Protein AF-A0A7W1DXN5-F1 (afdb_monomer)

Foldseek 3Di:
DDDCLVVQLVVVVVVCVVPDDPADWPQLPADDPDPVSVVVPRVPPNDQQCVDPPSAAADQGDGPRCSVPDRGDFDCDPCSVVVVVVVVVRVVRNVVRNVVVVVVVVVVVPPDDDD

Secondary structure (DSSP, 8-state):
----HHHHHHHHHHHHHHHS------GGGS---SHHHHHTTTTTT---GGGSGGG------S-GGGTT-------SSTHHHHHHHHHHHHHHHHHHHHHHHHHHTTTTTSS----

Nearest PDB structures (foldseek):
  3pvs-assembly1_D  TM=8.208E-01  e=3.117E-07  Escherichia coli
  2r9g-assembly3_L  TM=8.969E-01  e=3.755E-05  Enterococcus faecium DO
  2r9g-assembly5_I  TM=8.964E-01  e=6.395E-05  Enterococcus faecium DO
  2r9g-assembly4_P  TM=9.039E-01  e=1.164E-04  Enterococcus faecium DO

Radius of gyration: 18.19 Å; Cα contacts (8 Å, |Δi|>4): 92; chains: 1; bounding box: 46×30×48 Å

Structure (mmCIF, N/CA/C/O backbone):
data_AF-A0A7W1DXN5-F1
#
_entry.id   AF-A0A7W1DXN5-F1
#
loop_
_atom_site.group_PDB
_atom_site.id
_atom_site.type_symbol
_atom_site.label_atom_id
_atom_site.label_alt_id
_atom_site.label_comp_id
_atom_site.label_asym_id
_atom_site.label_entity_id
_atom_site.label_seq_id
_atom_site.pdbx_PDB_ins_code
_atom_site.Cartn_x
_atom_site.Cartn_y
_atom_site.Cartn_z
_atom_site.occupancy
_atom_site.B_iso_or_equiv
_atom_site.auth_seq_id
_atom_site.auth_comp_id
_atom_site.auth_asym_id
_atom_site.auth_atom_id
_atom_site.pdbx_PDB_model_num
ATOM 1 N N . PRO A 1 1 ? 19.509 2.986 -16.853 1.00 82.38 1 PRO A N 1
ATOM 2 C CA . PRO A 1 1 ? 18.529 2.263 -17.705 1.00 82.38 1 PRO A CA 1
ATOM 3 C C . PRO A 1 1 ? 17.210 3.044 -17.788 1.00 82.38 1 PRO A C 1
ATOM 5 O O . PRO A 1 1 ? 17.063 4.027 -17.066 1.00 82.38 1 PRO A O 1
ATOM 8 N N . LYS A 1 2 ? 16.270 2.624 -18.642 1.00 90.88 2 LYS A N 1
ATOM 9 C CA . LYS A 1 2 ? 14.889 3.135 -18.671 1.00 90.88 2 LYS A CA 1
ATOM 10 C C . LYS A 1 2 ? 13.925 2.005 -18.289 1.00 90.88 2 LYS A C 1
ATOM 12 O O . LYS A 1 2 ? 14.153 0.864 -18.685 1.00 90.88 2 LYS A O 1
ATOM 17 N N . SER A 1 3 ? 12.868 2.348 -17.560 1.00 94.88 3 SER A N 1
ATOM 18 C CA . SER A 1 3 ? 11.731 1.482 -17.236 1.00 94.88 3 SER A CA 1
ATOM 19 C C . SER A 1 3 ? 10.448 2.313 -17.282 1.00 94.88 3 SER A C 1
ATOM 21 O O . SER A 1 3 ? 10.490 3.520 -17.044 1.00 94.88 3 SER A O 1
ATOM 23 N N . ASN A 1 4 ? 9.325 1.671 -17.597 1.00 95.88 4 ASN A N 1
ATOM 24 C CA . ASN A 1 4 ? 7.977 2.233 -17.496 1.00 95.88 4 ASN A CA 1
ATOM 25 C C . ASN A 1 4 ? 7.086 1.433 -16.524 1.00 95.88 4 ASN A C 1
ATOM 27 O O . ASN A 1 4 ? 5.869 1.606 -16.537 1.00 95.88 4 ASN A O 1
ATOM 31 N N . ALA A 1 5 ? 7.675 0.577 -15.678 1.00 96.81 5 ALA A N 1
ATOM 32 C CA . ALA A 1 5 ? 6.944 -0.287 -14.750 1.00 96.81 5 ALA A CA 1
ATOM 33 C C . ALA A 1 5 ? 6.010 0.504 -13.817 1.00 96.81 5 ALA A C 1
ATOM 35 O O . ALA A 1 5 ? 4.839 0.157 -13.690 1.00 96.81 5 ALA A O 1
ATOM 36 N N . VAL A 1 6 ? 6.488 1.614 -13.238 1.00 97.00 6 VAL A N 1
ATOM 37 C CA . VAL A 1 6 ? 5.676 2.506 -12.384 1.00 97.00 6 VAL A CA 1
ATOM 38 C C . VAL A 1 6 ? 4.519 3.143 -13.165 1.00 97.00 6 VAL A C 1
ATOM 40 O O . VAL A 1 6 ? 3.399 3.186 -12.670 1.00 97.00 6 VAL A O 1
ATOM 43 N N . TYR A 1 7 ? 4.754 3.582 -14.407 1.00 97.44 7 TYR A N 1
ATOM 44 C CA . TYR A 1 7 ? 3.714 4.180 -15.255 1.00 97.44 7 TYR A CA 1
ATOM 45 C C . TYR A 1 7 ? 2.609 3.169 -15.604 1.00 97.44 7 TYR A C 1
ATOM 47 O O . TYR A 1 7 ? 1.427 3.484 -15.497 1.00 97.44 7 TYR A O 1
ATOM 55 N N . ARG A 1 8 ? 2.982 1.927 -15.947 1.00 98.06 8 ARG A N 1
ATOM 56 C CA . ARG A 1 8 ? 2.015 0.845 -16.201 1.00 98.06 8 ARG A CA 1
ATOM 57 C C . ARG A 1 8 ? 1.258 0.419 -14.942 1.00 98.06 8 ARG A C 1
ATOM 59 O O . ARG A 1 8 ? 0.081 0.097 -15.039 1.00 98.06 8 ARG A O 1
ATOM 66 N N . ALA A 1 9 ? 1.919 0.425 -13.785 1.00 97.94 9 ALA A N 1
ATOM 67 C CA . ALA A 1 9 ? 1.293 0.124 -12.502 1.00 97.94 9 ALA A CA 1
ATOM 68 C C . ALA A 1 9 ? 0.261 1.189 -12.104 1.00 97.94 9 ALA A C 1
ATOM 70 O O . ALA A 1 9 ? -0.823 0.845 -11.650 1.00 97.94 9 ALA A O 1
ATOM 71 N N . TYR A 1 10 ? 0.584 2.468 -12.317 1.00 98.12 10 TYR A N 1
ATOM 72 C CA . TYR A 1 10 ? -0.340 3.574 -12.077 1.00 98.12 10 TYR A CA 1
ATOM 73 C C . TYR A 1 10 ? -1.557 3.517 -13.010 1.00 98.12 10 TYR A C 1
ATOM 75 O O . TYR A 1 10 ? -2.675 3.639 -12.528 1.00 98.12 10 TYR A O 1
ATOM 83 N N . GLY A 1 11 ? -1.354 3.248 -14.308 1.00 98.06 11 GLY A N 1
ATOM 84 C CA . GLY A 1 11 ? -2.453 3.038 -15.259 1.00 98.06 11 GLY A CA 1
ATOM 85 C C . GLY A 1 11 ? -3.404 1.925 -14.813 1.00 98.06 11 GLY A C 1
ATOM 86 O O . GLY A 1 11 ? -4.575 2.190 -14.593 1.00 98.06 11 GLY A O 1
ATOM 87 N N . ALA A 1 12 ? -2.881 0.726 -14.536 1.00 97.12 12 ALA A N 1
ATOM 88 C CA . ALA A 1 12 ? -3.702 -0.402 -14.085 1.00 97.12 12 ALA A CA 1
ATOM 89 C C . ALA A 1 12 ? -4.457 -0.134 -12.763 1.00 97.12 12 ALA A C 1
ATOM 91 O O . ALA A 1 12 ? -5.544 -0.664 -12.560 1.00 97.12 12 ALA A O 1
ATOM 92 N N . ALA A 1 13 ? -3.901 0.691 -11.869 1.00 95.88 13 ALA A N 1
ATOM 93 C CA . ALA A 1 13 ? -4.578 1.098 -10.638 1.00 95.88 13 ALA A CA 1
ATOM 94 C C . ALA A 1 13 ? -5.666 2.168 -10.865 1.00 95.88 13 ALA A C 1
ATOM 96 O O . ALA A 1 13 ? -6.607 2.232 -10.078 1.00 95.88 13 ALA A O 1
ATOM 97 N N . LEU A 1 14 ? -5.562 2.992 -11.916 1.00 96.19 14 LEU A N 1
ATOM 98 C CA . LEU A 1 14 ? -6.654 3.865 -12.363 1.00 96.19 14 LEU A CA 1
ATOM 99 C C . LEU A 1 14 ? -7.755 3.053 -13.053 1.00 96.19 14 LEU A C 1
ATOM 101 O O . LEU A 1 14 ? -8.923 3.233 -12.719 1.00 96.19 14 LEU A O 1
ATOM 105 N N . ASP A 1 15 ? -7.380 2.126 -13.941 1.00 95.62 15 ASP A N 1
ATOM 106 C CA . ASP A 1 15 ? -8.313 1.259 -14.669 1.00 95.62 15 ASP A CA 1
ATOM 107 C C . ASP A 1 15 ? -9.257 0.522 -13.692 1.00 95.62 15 ASP A C 1
ATOM 109 O O . ASP A 1 15 ? -10.470 0.508 -13.890 1.00 95.62 15 ASP A O 1
ATOM 113 N N . ASP A 1 16 ? -8.731 -0.020 -12.584 1.00 94.81 16 ASP A N 1
ATOM 114 C CA . ASP A 1 16 ? -9.542 -0.670 -11.541 1.00 94.81 16 ASP A CA 1
ATOM 115 C C . ASP A 1 16 ? -10.396 0.308 -10.704 1.00 94.81 16 ASP A C 1
ATOM 117 O O . ASP A 1 16 ? -11.467 -0.076 -10.228 1.00 94.81 16 ASP A O 1
ATOM 121 N N . VAL A 1 17 ? -9.982 1.569 -10.529 1.00 93.06 17 VAL A N 1
ATOM 122 C CA . VAL A 1 17 ? -10.799 2.605 -9.856 1.00 93.06 17 VAL A CA 1
ATOM 123 C C . VAL A 1 17 ? -11.971 3.056 -10.737 1.00 93.06 17 VAL A C 1
ATOM 125 O O . VAL A 1 17 ? -13.037 3.379 -10.214 1.00 93.06 17 VAL A O 1
ATOM 128 N N . GLU A 1 18 ? -11.808 3.042 -12.061 1.00 93.56 18 GLU A N 1
ATOM 129 C CA . GLU A 1 18 ? -12.887 3.334 -13.014 1.00 93.56 18 GLU A CA 1
ATOM 130 C C . GLU A 1 18 ? -13.805 2.121 -13.261 1.00 93.56 18 GLU A C 1
ATOM 132 O O . GLU A 1 18 ? -15.015 2.288 -13.426 1.00 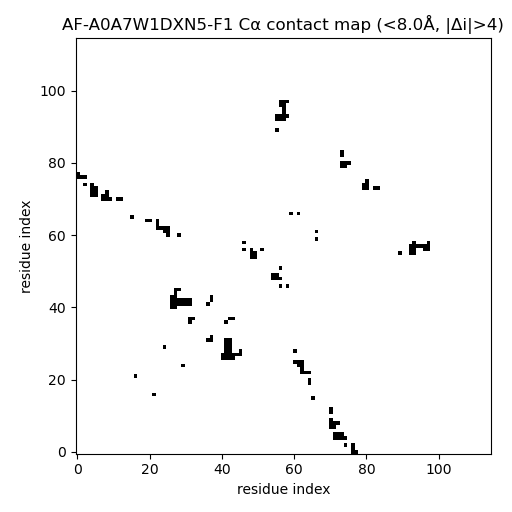93.56 18 GLU A O 1
ATOM 137 N N . ALA A 1 19 ? -13.257 0.899 -13.273 1.00 93.62 19 ALA A N 1
ATOM 138 C CA . ALA A 1 19 ? -13.990 -0.319 -13.631 1.00 93.62 19 ALA A CA 1
ATOM 139 C C . ALA A 1 19 ? -14.661 -1.048 -12.453 1.00 93.62 19 ALA A C 1
ATOM 141 O O . ALA A 1 19 ? -15.651 -1.759 -1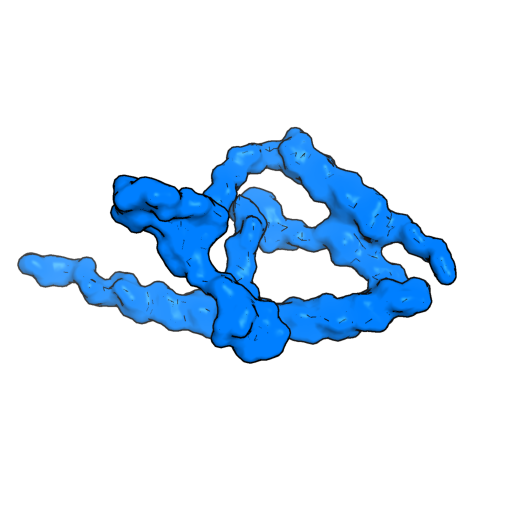2.661 1.00 93.62 19 ALA A O 1
ATOM 142 N N . THR A 1 20 ? -14.139 -0.929 -11.227 1.00 89.81 20 THR A N 1
ATOM 143 C CA . THR A 1 20 ? -14.684 -1.639 -10.056 1.00 89.81 20 THR A CA 1
ATOM 144 C C . THR A 1 20 ? -15.622 -0.762 -9.218 1.00 89.81 20 THR A C 1
ATOM 146 O O . THR A 1 20 ? -15.834 0.421 -9.479 1.00 89.81 20 THR A O 1
ATOM 149 N N . ARG A 1 21 ? -16.257 -1.351 -8.197 1.00 87.00 21 ARG A N 1
ATOM 150 C CA . ARG A 1 21 ? -17.045 -0.576 -7.231 1.00 87.00 21 ARG A CA 1
ATOM 151 C C . ARG A 1 21 ? -16.114 0.205 -6.309 1.00 87.00 21 ARG A C 1
ATOM 153 O O . ARG A 1 21 ? -15.108 -0.326 -5.853 1.00 87.00 21 ARG A O 1
ATOM 160 N N . ASN A 1 22 ? -16.520 1.424 -5.957 1.00 85.38 22 ASN A N 1
ATOM 161 C CA . ASN A 1 22 ? -15.896 2.218 -4.898 1.00 85.38 22 ASN A CA 1
ATOM 162 C C . ASN A 1 22 ? -16.232 1.633 -3.511 1.00 85.38 22 ASN A C 1
ATOM 164 O O . ASN A 1 22 ? -16.981 2.226 -2.730 1.00 85.38 22 ASN A O 1
ATOM 168 N N . ASP A 1 23 ? -15.710 0.437 -3.236 1.00 87.25 23 ASP A N 1
ATOM 169 C CA . ASP A 1 23 ? -15.801 -0.231 -1.941 1.00 87.25 23 ASP A CA 1
ATOM 170 C C . ASP A 1 23 ? -15.135 0.640 -0.857 1.00 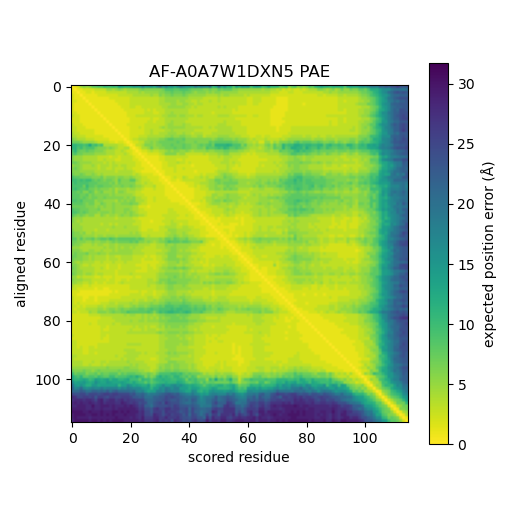87.25 23 ASP A C 1
ATOM 172 O O . ASP A 1 23 ? -14.069 1.226 -1.079 1.00 87.25 23 ASP A O 1
ATOM 176 N N . PRO A 1 24 ? -15.743 0.767 0.335 1.00 88.00 24 PRO A N 1
ATOM 177 C CA . PRO A 1 24 ? -15.286 1.724 1.328 1.00 88.00 24 PRO A CA 1
ATOM 178 C C . PRO A 1 24 ? -13.994 1.256 2.008 1.00 88.00 24 PRO A C 1
ATOM 180 O O . PRO A 1 24 ? -13.852 0.086 2.360 1.00 88.00 24 PRO A O 1
ATOM 183 N N . VAL A 1 25 ? -13.095 2.207 2.287 1.00 90.25 25 VAL A N 1
ATOM 184 C CA . VAL A 1 25 ? -11.820 1.996 3.003 1.00 90.25 25 VAL A CA 1
ATOM 185 C C . VAL A 1 25 ? -12.007 1.061 4.218 1.00 90.25 25 VAL A C 1
ATOM 187 O O . VAL A 1 25 ? -12.935 1.302 5.005 1.00 90.25 25 VAL A O 1
ATOM 190 N N . PRO A 1 26 ? -11.158 0.029 4.415 1.00 90.56 26 PRO A N 1
ATOM 191 C CA . PRO A 1 26 ? -11.228 -0.869 5.572 1.00 90.56 26 PRO A CA 1
ATOM 192 C C . PRO A 1 26 ? -11.312 -0.115 6.907 1.00 90.56 26 PRO A C 1
ATOM 194 O O . PRO A 1 26 ? -10.608 0.872 7.103 1.00 90.56 26 PRO A O 1
ATOM 197 N N . LEU A 1 27 ? -12.161 -0.564 7.844 1.00 90.81 27 LEU A N 1
ATOM 198 C CA . LEU A 1 27 ? -12.426 0.159 9.105 1.00 90.81 27 LEU A CA 1
ATOM 199 C C . LEU A 1 27 ? -11.154 0.461 9.910 1.00 90.81 27 LEU A C 1
ATOM 201 O O . LEU A 1 27 ? -11.019 1.564 10.436 1.00 90.81 27 LEU A O 1
ATOM 205 N N . HIS A 1 28 ? -10.205 -0.477 9.942 1.00 91.56 28 HIS A N 1
ATOM 206 C CA . HIS A 1 28 ? -8.926 -0.317 10.632 1.00 91.56 28 HIS A CA 1
ATOM 207 C C . HIS A 1 28 ? -8.006 0.743 9.986 1.00 91.56 28 HIS A C 1
ATOM 209 O O . HIS A 1 28 ? -7.100 1.231 10.646 1.00 91.56 28 HIS A O 1
ATOM 215 N N . LEU A 1 29 ? -8.238 1.144 8.729 1.00 92.75 29 LEU A N 1
ATOM 216 C CA . LEU A 1 29 ? -7.526 2.250 8.070 1.00 92.75 29 LEU A CA 1
ATOM 217 C C . LEU A 1 29 ? -8.230 3.609 8.215 1.00 92.75 29 LEU A C 1
ATOM 219 O O . LEU A 1 29 ? -7.680 4.632 7.803 1.00 92.75 29 LEU A O 1
ATOM 223 N N . ARG A 1 30 ? -9.451 3.660 8.765 1.00 93.44 30 ARG A N 1
ATOM 224 C CA . ARG A 1 30 ? -10.184 4.925 8.926 1.00 93.44 30 ARG A CA 1
ATOM 225 C C . ARG A 1 30 ? -9.707 5.678 10.161 1.00 93.44 30 ARG A C 1
ATOM 227 O O . ARG A 1 30 ? -9.564 5.103 11.236 1.00 93.44 30 ARG A O 1
ATOM 234 N N . ASN A 1 31 ? -9.560 6.993 10.021 1.00 91.94 31 ASN A N 1
ATOM 235 C CA . ASN A 1 31 ? -9.338 7.887 11.153 1.00 91.94 31 ASN A CA 1
ATOM 236 C C . ASN A 1 31 ? -10.534 7.831 12.129 1.00 91.94 31 ASN A C 1
ATOM 238 O O . ASN A 1 31 ? -11.688 7.807 11.698 1.00 91.94 31 ASN A O 1
ATOM 242 N N . ALA A 1 32 ? -10.251 7.868 13.433 1.00 91.50 32 ALA A N 1
ATOM 243 C CA . ALA A 1 32 ? -11.235 7.858 14.513 1.00 91.50 32 ALA A CA 1
ATOM 244 C C . ALA A 1 32 ? -11.065 9.089 15.436 1.00 91.50 32 ALA A C 1
ATOM 246 O O . ALA A 1 32 ? -10.622 8.961 16.586 1.00 91.50 32 ALA A O 1
ATOM 247 N N . PRO A 1 33 ? -11.368 10.311 14.947 1.00 91.94 33 PRO A N 1
ATOM 248 C CA . PRO A 1 33 ? -11.188 11.548 15.707 1.00 91.94 33 PRO A CA 1
ATOM 249 C C . PRO A 1 33 ? -12.232 11.736 16.818 1.00 91.94 33 PRO A C 1
ATOM 251 O O . PRO A 1 33 ? -11.911 12.322 17.852 1.00 91.94 33 PRO A O 1
ATOM 254 N N . THR A 1 34 ? -13.455 11.223 16.647 1.00 93.50 34 THR A N 1
ATOM 255 C CA . THR A 1 34 ? -14.531 11.315 17.649 1.00 93.50 34 THR A CA 1
ATOM 256 C C . THR A 1 34 ? -14.638 10.042 18.488 1.00 93.50 34 THR A C 1
ATOM 258 O O . THR A 1 34 ? -14.231 8.960 18.066 1.00 93.50 34 THR A O 1
ATOM 261 N N . GLU A 1 35 ? -15.220 10.160 19.681 1.00 91.12 35 GLU A N 1
ATOM 262 C CA . GLU A 1 35 ? -15.476 9.017 20.567 1.00 91.12 35 GLU A CA 1
ATOM 263 C C . GLU A 1 35 ? -16.471 8.030 19.946 1.00 91.12 35 GLU A C 1
ATOM 265 O O . GLU A 1 35 ? -16.225 6.827 19.968 1.00 91.12 35 GLU A O 1
ATOM 270 N N . LEU A 1 36 ? -17.525 8.537 19.292 1.00 93.06 36 LEU A N 1
ATOM 271 C CA . LEU A 1 36 ? -18.489 7.717 18.555 1.00 93.06 36 LEU A CA 1
ATOM 272 C C . LEU A 1 36 ? -17.801 6.872 17.472 1.00 93.06 36 LEU A C 1
ATOM 274 O O . LEU A 1 36 ? -18.044 5.677 17.392 1.00 93.06 36 LEU A O 1
ATOM 278 N N . MET A 1 37 ? -16.882 7.445 16.686 1.00 91.62 37 MET A N 1
ATOM 279 C CA . MET A 1 37 ? -16.148 6.678 15.669 1.00 91.62 37 MET A CA 1
ATOM 280 C C . MET A 1 37 ? -15.301 5.551 16.283 1.00 91.62 37 MET A C 1
ATOM 282 O O . MET A 1 37 ? -15.219 4.473 15.701 1.00 91.62 37 MET A O 1
ATOM 286 N N . ARG A 1 38 ? -14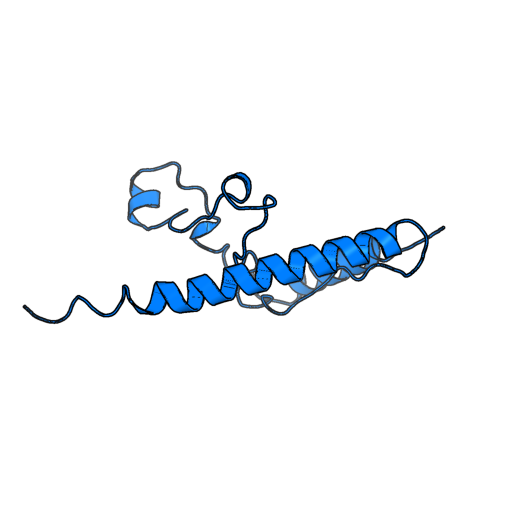.716 5.752 17.473 1.00 89.81 38 ARG A N 1
ATOM 287 C CA . ARG A 1 38 ? -13.975 4.694 18.191 1.00 89.81 38 ARG A CA 1
ATOM 288 C C . ARG A 1 38 ? -14.903 3.603 18.726 1.00 89.81 38 ARG A C 1
ATOM 290 O O . ARG A 1 38 ? -14.546 2.430 18.647 1.00 89.81 38 ARG A O 1
ATOM 297 N N . ALA A 1 39 ? -16.082 3.973 19.231 1.00 91.81 39 ALA A N 1
ATOM 298 C CA . ALA A 1 39 ? -17.110 3.024 19.664 1.00 91.81 39 ALA A CA 1
ATOM 299 C C . ALA A 1 39 ? -17.608 2.158 18.489 1.00 91.81 39 ALA A C 1
ATOM 301 O O . ALA A 1 39 ? -17.644 0.936 18.603 1.00 91.81 39 ALA A O 1
ATOM 302 N N . GLU A 1 40 ? -17.840 2.775 17.326 1.00 92.62 40 GLU A N 1
ATOM 303 C CA . GLU A 1 40 ? -18.156 2.116 16.046 1.00 92.62 40 GLU A CA 1
ATOM 304 C C . GLU A 1 40 ? -16.942 1.403 15.393 1.00 92.62 40 GLU A C 1
ATOM 306 O O . GLU A 1 40 ? -16.989 0.997 14.232 1.00 92.62 40 GLU A O 1
ATOM 311 N N . GLY A 1 41 ? -15.821 1.253 16.110 1.00 89.56 41 GLY A N 1
ATOM 312 C CA . GLY A 1 41 ? -14.674 0.439 15.690 1.00 89.56 41 GLY A CA 1
ATOM 313 C C . GLY A 1 41 ? -13.767 1.037 14.607 1.00 89.56 41 GLY A C 1
ATOM 314 O O . GLY A 1 41 ? -12.940 0.311 14.052 1.00 89.56 41 GLY A O 1
ATOM 315 N N . TYR A 1 42 ? -13.863 2.333 14.300 1.00 92.50 42 TYR A N 1
ATOM 316 C CA . TYR A 1 42 ? -12.951 2.993 13.356 1.00 92.50 42 TYR A CA 1
ATOM 317 C C . TYR A 1 42 ? -11.523 2.959 13.925 1.00 92.50 42 TYR A C 1
ATOM 319 O O . TYR A 1 42 ? -11.312 3.213 15.112 1.00 92.50 42 TYR A O 1
ATOM 327 N N . GLY A 1 43 ? -10.540 2.600 13.097 1.00 88.94 43 GLY A N 1
ATOM 328 C CA . GLY A 1 43 ? -9.143 2.415 13.510 1.00 88.94 43 GLY A CA 1
ATOM 329 C C . GLY A 1 43 ? -8.882 1.194 14.411 1.00 88.94 43 GLY A C 1
ATOM 330 O O . GLY A 1 43 ? -7.725 0.884 14.696 1.00 88.94 43 GLY A O 1
ATOM 331 N N . LYS A 1 44 ? -9.914 0.458 14.856 1.00 89.94 44 LYS A N 1
ATOM 332 C CA . LYS A 1 44 ? -9.736 -0.730 15.705 1.00 89.94 44 LYS A CA 1
ATOM 333 C C . LYS A 1 44 ? -9.020 -1.830 14.918 1.00 89.94 44 LYS A C 1
ATOM 335 O O . LYS A 1 44 ? -9.431 -2.180 13.815 1.00 89.94 44 LYS A O 1
ATOM 340 N N . GLY A 1 45 ? -7.960 -2.386 15.503 1.00 89.38 45 GLY A N 1
ATOM 341 C CA . GLY A 1 45 ? -7.129 -3.409 14.862 1.00 89.38 45 GLY A CA 1
ATOM 342 C C . GLY A 1 45 ? -6.103 -2.868 13.858 1.00 89.38 45 GLY A C 1
ATOM 343 O O . GLY A 1 45 ? -5.477 -3.669 13.168 1.00 89.38 45 GLY A O 1
ATOM 344 N N . TYR A 1 46 ? -5.908 -1.545 13.772 1.00 92.44 46 TYR A N 1
ATOM 345 C CA . TYR A 1 46 ? -4.788 -0.974 13.023 1.00 92.44 46 TYR A CA 1
ATOM 346 C C . TYR A 1 46 ? -3.452 -1.426 13.623 1.00 92.44 46 TYR A C 1
ATOM 348 O O . TYR A 1 46 ? -3.224 -1.270 14.824 1.00 92.44 46 TYR A O 1
ATOM 356 N N . ARG A 1 47 ? -2.555 -1.950 12.786 1.00 91.31 47 ARG A N 1
ATOM 357 C CA . ARG A 1 47 ? -1.196 -2.339 13.174 1.00 91.31 47 ARG A CA 1
ATOM 358 C C . ARG A 1 47 ? -0.203 -1.299 12.666 1.00 91.31 47 ARG A C 1
ATOM 360 O O . ARG A 1 47 ? 0.053 -1.192 11.468 1.00 91.31 47 ARG A O 1
ATOM 367 N N . TYR A 1 48 ? 0.351 -0.520 13.593 1.00 91.81 48 TYR A N 1
ATOM 368 C CA . TYR A 1 48 ? 1.348 0.502 13.291 1.00 91.81 48 TYR A CA 1
ATOM 369 C C . TYR A 1 48 ? 2.695 -0.165 12.991 1.00 91.81 48 TYR A C 1
ATOM 371 O O . TYR A 1 48 ? 3.381 -0.641 13.889 1.00 91.81 48 TYR A O 1
ATOM 379 N N . ALA A 1 49 ? 3.063 -0.233 11.709 1.00 93.25 49 ALA A N 1
ATOM 380 C CA . ALA A 1 49 ? 4.161 -1.075 11.222 1.00 93.25 49 ALA A CA 1
ATOM 381 C C . ALA A 1 49 ? 5.531 -0.815 11.882 1.00 93.25 49 ALA A C 1
ATOM 383 O O . ALA A 1 49 ? 6.367 -1.712 11.898 1.00 93.25 49 ALA A O 1
ATOM 384 N N . HIS A 1 50 ? 5.756 0.375 12.448 1.00 92.31 50 HIS A N 1
ATOM 385 C CA . HIS A 1 50 ? 6.988 0.723 13.164 1.00 92.31 50 HIS A CA 1
ATOM 386 C C . HIS A 1 50 ? 7.189 -0.041 14.483 1.00 92.31 50 HIS A C 1
ATOM 388 O O . HIS A 1 50 ? 8.329 -0.152 14.927 1.00 92.31 50 HIS A O 1
ATOM 394 N N . ASP A 1 51 ? 6.122 -0.585 15.076 1.00 93.88 51 ASP A N 1
ATOM 395 C CA . ASP A 1 51 ? 6.187 -1.369 16.318 1.00 93.88 51 ASP A CA 1
ATOM 396 C C . ASP A 1 51 ? 6.531 -2.854 16.061 1.00 93.88 51 ASP A C 1
ATOM 398 O O . ASP A 1 51 ? 6.715 -3.626 17.001 1.00 93.88 51 ASP A O 1
ATOM 402 N N . PHE A 1 52 ? 6.618 -3.266 14.789 1.00 92.00 52 PHE A N 1
ATOM 403 C CA . PHE A 1 52 ? 6.863 -4.645 14.358 1.00 92.00 52 PHE A CA 1
ATOM 404 C C . PHE A 1 52 ? 8.293 -4.830 13.831 1.00 92.00 52 PHE A C 1
ATOM 406 O O . PHE A 1 52 ? 8.919 -3.904 13.306 1.00 92.00 52 PHE A O 1
ATOM 413 N N . GLU A 1 53 ? 8.819 -6.053 13.942 1.00 89.12 53 GLU A N 1
ATOM 414 C CA . GLU A 1 53 ? 10.181 -6.373 13.507 1.00 89.12 53 GLU A CA 1
ATOM 415 C C . GLU A 1 53 ? 10.394 -6.065 12.011 1.00 89.12 53 GLU A C 1
ATOM 417 O O . GLU A 1 53 ? 9.541 -6.317 11.159 1.00 89.12 53 GLU A O 1
ATOM 422 N N . GLY A 1 54 ? 11.532 -5.444 11.687 1.00 88.94 54 GLY A N 1
ATOM 423 C CA . GLY A 1 54 ? 11.840 -4.977 10.332 1.00 88.94 54 GLY A CA 1
ATOM 424 C C . GLY A 1 54 ? 10.989 -3.798 9.830 1.00 88.94 54 GLY A C 1
ATOM 425 O O . GLY A 1 54 ? 11.233 -3.324 8.719 1.00 88.94 54 GLY A O 1
ATOM 426 N N . GLY A 1 55 ? 10.028 -3.301 10.618 1.00 93.19 55 GLY A N 1
ATOM 427 C CA . GLY A 1 55 ? 9.103 -2.237 10.222 1.00 93.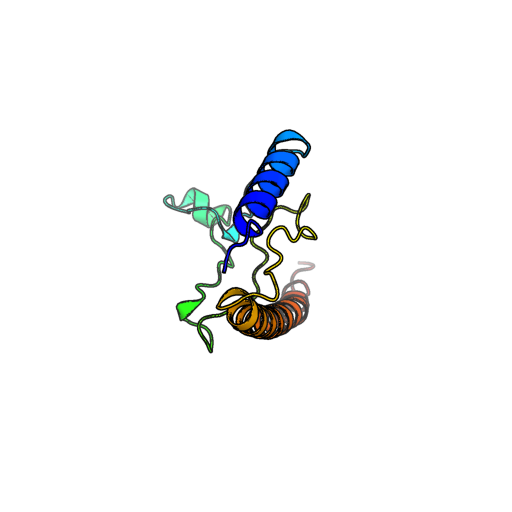19 55 GLY A CA 1
ATOM 428 C C . GLY A 1 55 ? 7.995 -2.696 9.263 1.00 93.19 55 GLY A C 1
ATOM 429 O O . GLY A 1 55 ? 7.522 -1.894 8.456 1.00 93.19 55 GLY A O 1
ATOM 430 N N . ILE A 1 56 ? 7.643 -3.989 9.266 1.00 93.62 56 ILE A N 1
ATOM 431 C CA . ILE A 1 56 ? 6.749 -4.625 8.282 1.00 93.62 56 ILE A CA 1
ATOM 432 C C . ILE A 1 56 ? 5.685 -5.455 9.009 1.00 93.62 56 ILE A C 1
ATOM 434 O O . ILE A 1 56 ? 6.005 -6.244 9.892 1.00 93.62 56 ILE A O 1
ATOM 438 N N . VAL A 1 57 ? 4.417 -5.322 8.602 1.00 95.00 57 VAL A N 1
ATOM 439 C CA . VAL A 1 57 ? 3.304 -6.108 9.158 1.00 95.00 57 VAL A CA 1
ATOM 440 C C . VAL A 1 57 ? 2.186 -6.343 8.133 1.00 95.00 57 VAL A C 1
ATOM 442 O O . VAL A 1 57 ? 1.808 -5.445 7.378 1.00 95.00 57 VAL A O 1
ATOM 445 N N . GLY A 1 58 ? 1.650 -7.562 8.099 1.00 93.12 58 GLY A N 1
ATOM 446 C CA . GLY A 1 58 ? 0.522 -7.993 7.254 1.00 93.12 58 GLY A CA 1
ATOM 447 C C . GLY A 1 58 ? -0.918 -7.855 7.934 1.00 93.12 58 GLY A C 1
ATOM 448 O O . GLY A 1 58 ? -0.615 -8.886 8.527 1.00 93.12 58 GLY A O 1
ATOM 449 N N . GLN A 1 59 ? -1.023 -6.741 7.205 1.00 92.31 59 GLN A N 1
ATOM 450 C CA . GLN A 1 59 ? -2.296 -6.012 7.187 1.00 92.31 59 GLN A CA 1
ATOM 451 C C . GLN A 1 59 ? -2.841 -5.850 5.760 1.00 92.31 59 GLN A C 1
ATOM 453 O O . GLN A 1 59 ? -2.159 -5.301 4.895 1.00 92.31 59 GLN A O 1
ATOM 458 N N . GLU A 1 60 ? -4.070 -6.309 5.501 1.00 90.62 60 GLU A N 1
ATOM 459 C CA . GLU A 1 60 ? -4.720 -6.084 4.204 1.00 90.62 60 GLU A CA 1
ATOM 460 C C . GLU A 1 60 ? -5.225 -4.642 4.112 1.00 90.62 60 GLU A C 1
ATOM 462 O O . GLU A 1 60 ? -6.158 -4.247 4.808 1.00 90.62 60 GLU A O 1
ATOM 467 N N . ASN A 1 61 ? -4.576 -3.865 3.247 1.00 91.38 61 ASN A N 1
ATOM 468 C CA .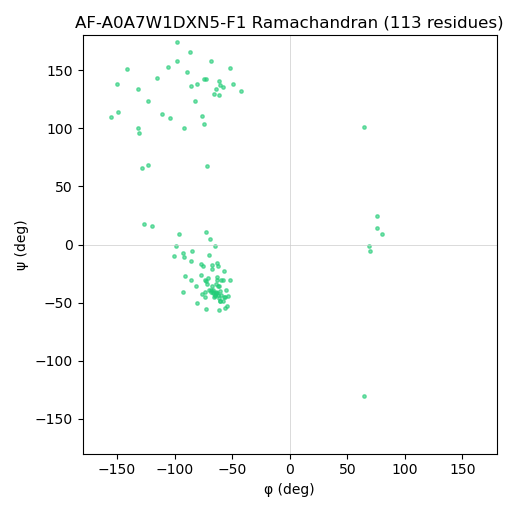 ASN A 1 61 ? -4.818 -2.435 3.085 1.00 91.38 61 ASN A CA 1
ATOM 469 C C . ASN A 1 61 ? -5.707 -2.120 1.866 1.00 91.38 61 ASN A C 1
ATOM 471 O O . ASN A 1 61 ? -6.130 -0.976 1.696 1.00 91.38 61 ASN A O 1
ATOM 475 N N . ARG A 1 62 ? -5.975 -3.108 1.002 1.00 90.81 62 ARG A N 1
ATOM 476 C CA . ARG A 1 62 ? -6.846 -2.982 -0.175 1.00 90.81 62 ARG A CA 1
ATOM 477 C C . ARG A 1 62 ? -8.303 -3.301 0.192 1.00 90.81 62 ARG A C 1
ATOM 479 O O . ARG A 1 62 ? -8.540 -4.141 1.060 1.00 90.81 62 ARG A O 1
ATOM 486 N N . PRO A 1 63 ? -9.291 -2.674 -0.468 1.00 89.38 63 PRO A N 1
ATOM 487 C CA . PRO A 1 63 ? -10.680 -3.104 -0.354 1.00 89.38 63 PRO A CA 1
ATOM 488 C C . PRO A 1 63 ? -10.904 -4.487 -1.017 1.00 89.38 63 PRO A C 1
ATOM 490 O O . PRO A 1 63 ? -10.095 -4.908 -1.853 1.00 89.38 63 PRO A O 1
ATOM 493 N N . PRO A 1 64 ? -11.966 -5.233 -0.636 1.00 88.00 64 PRO A N 1
ATOM 494 C CA . PRO A 1 64 ? -12.113 -6.653 -0.983 1.00 88.00 64 PRO A CA 1
ATOM 495 C C . PRO A 1 64 ? -12.196 -6.938 -2.487 1.00 88.00 64 PRO A C 1
ATOM 497 O O . PRO A 1 64 ? -11.652 -7.941 -2.947 1.00 88.00 64 PRO A O 1
ATOM 500 N N . ASN A 1 65 ? -12.829 -6.041 -3.248 1.00 89.69 65 ASN A N 1
ATOM 501 C CA . ASN A 1 65 ? -12.915 -6.059 -4.712 1.00 89.69 65 ASN A CA 1
ATOM 502 C C . ASN A 1 65 ? -11.562 -6.194 -5.438 1.00 89.69 65 ASN A C 1
ATOM 504 O O . ASN A 1 65 ? -11.533 -6.781 -6.515 1.00 89.69 65 ASN A O 1
ATOM 508 N N . VAL A 1 66 ? -10.463 -5.679 -4.870 1.00 92.50 66 VAL A N 1
ATOM 509 C CA . VAL A 1 66 ? -9.117 -5.695 -5.486 1.00 92.50 66 VAL A CA 1
ATOM 510 C C . VAL A 1 66 ? -8.034 -6.295 -4.574 1.00 92.50 66 VAL A C 1
ATOM 512 O O . VAL A 1 66 ? -6.837 -6.117 -4.808 1.00 92.50 66 VAL A O 1
ATOM 515 N N . ALA A 1 67 ? -8.417 -7.051 -3.539 1.00 89.75 67 ALA A N 1
ATOM 516 C CA . ALA A 1 67 ? -7.489 -7.645 -2.565 1.00 89.75 67 ALA A CA 1
ATOM 517 C C . ALA A 1 67 ? -6.494 -8.669 -3.167 1.00 89.75 67 ALA A C 1
ATOM 519 O O . ALA A 1 67 ? -5.476 -8.994 -2.559 1.00 89.75 67 ALA A O 1
ATOM 520 N N . THR A 1 68 ? -6.735 -9.164 -4.382 1.00 90.81 68 THR A N 1
ATOM 521 C CA . THR A 1 68 ? -5.806 -10.039 -5.125 1.00 90.81 68 THR A CA 1
ATOM 522 C C . THR A 1 68 ? -4.970 -9.295 -6.172 1.00 90.81 68 THR A C 1
ATOM 524 O O . THR A 1 68 ? -4.145 -9.916 -6.842 1.00 90.81 68 THR A O 1
ATOM 527 N N . HIS A 1 69 ? -5.154 -7.982 -6.349 1.00 93.81 69 HIS A N 1
ATOM 528 C CA . HIS A 1 69 ? -4.528 -7.234 -7.440 1.00 93.81 69 HIS A CA 1
ATOM 529 C C . HIS A 1 69 ? -3.111 -6.766 -7.069 1.00 93.81 69 HIS A C 1
ATOM 531 O O . HIS A 1 69 ? -2.850 -6.281 -5.963 1.00 93.81 69 HIS A O 1
ATOM 537 N N . HIS A 1 70 ? -2.184 -6.918 -8.021 1.00 94.75 70 HIS A N 1
ATOM 538 C CA . HIS A 1 70 ? -0.768 -6.555 -7.900 1.00 94.75 70 HIS A CA 1
ATOM 539 C C . HIS A 1 70 ? -0.330 -5.744 -9.132 1.00 94.75 70 HIS A C 1
ATOM 541 O O . HIS A 1 70 ? -0.072 -6.298 -10.205 1.00 94.75 70 HIS A O 1
ATOM 547 N N . TYR A 1 71 ? -0.263 -4.419 -8.970 1.00 96.44 71 TYR A N 1
ATOM 548 C CA . TYR A 1 71 ? -0.016 -3.465 -10.058 1.00 96.44 71 TYR A CA 1
ATOM 549 C C . TYR A 1 71 ? 1.463 -3.338 -10.439 1.00 96.44 71 TYR A C 1
ATOM 551 O O . TYR A 1 71 ? 1.819 -3.417 -11.617 1.00 96.44 71 TYR A O 1
ATOM 559 N N . TYR A 1 72 ? 2.335 -3.132 -9.446 1.00 97.38 72 TYR A N 1
ATOM 560 C CA . TYR A 1 72 ? 3.752 -2.874 -9.690 1.00 97.38 72 TYR A CA 1
ATOM 561 C C . TYR A 1 72 ? 4.532 -4.168 -9.905 1.00 97.38 72 TYR A C 1
ATOM 563 O O . TYR A 1 72 ? 4.537 -5.062 -9.063 1.00 97.38 72 TYR A O 1
ATOM 571 N N . ARG A 1 73 ? 5.196 -4.245 -11.062 1.00 95.75 73 ARG A N 1
ATOM 572 C CA . ARG A 1 73 ? 6.054 -5.354 -11.483 1.00 95.75 73 ARG A CA 1
ATOM 573 C C . ARG A 1 73 ? 7.386 -4.759 -11.972 1.00 95.75 73 ARG A C 1
ATOM 575 O O . ARG A 1 73 ? 7.422 -4.276 -13.107 1.00 95.75 73 ARG A O 1
ATOM 582 N N . PRO A 1 74 ? 8.427 -4.694 -11.119 1.00 95.38 74 PRO A N 1
ATOM 583 C CA . PRO A 1 74 ? 9.754 -4.186 -11.476 1.00 95.38 74 PRO A CA 1
ATOM 584 C C . PRO A 1 74 ? 10.341 -4.839 -12.735 1.00 95.38 74 PRO A C 1
ATOM 586 O O . PRO A 1 74 ? 10.062 -6.000 -13.034 1.00 95.38 74 PRO A O 1
ATOM 589 N N . SER A 1 75 ? 11.202 -4.118 -13.458 1.00 94.56 75 SER A N 1
ATOM 590 C CA . SER A 1 75 ? 12.043 -4.720 -14.501 1.00 94.56 75 SER A CA 1
ATOM 591 C C . SER A 1 75 ? 13.353 -5.289 -13.942 1.00 94.56 75 SER A C 1
ATOM 593 O O . SER A 1 75 ? 13.814 -4.941 -12.857 1.00 94.56 75 SER A O 1
ATOM 595 N N . ASP A 1 76 ? 14.028 -6.102 -14.750 1.00 93.81 76 ASP A N 1
ATOM 596 C CA . ASP A 1 76 ? 15.358 -6.664 -14.497 1.00 93.81 76 ASP A CA 1
ATOM 597 C C . ASP A 1 76 ? 16.507 -5.623 -14.530 1.00 93.81 76 ASP A C 1
ATOM 599 O O . ASP A 1 76 ? 17.687 -5.973 -14.433 1.00 93.81 76 ASP A O 1
ATOM 603 N N . ARG A 1 77 ? 16.197 -4.324 -14.682 1.00 93.12 77 ARG A N 1
ATOM 604 C CA . ARG A 1 77 ? 17.140 -3.317 -15.199 1.00 93.12 77 ARG A CA 1
ATOM 605 C C . ARG A 1 77 ? 17.588 -2.313 -14.146 1.00 93.12 77 ARG A C 1
ATOM 607 O O . ARG A 1 77 ? 16.856 -1.408 -13.752 1.00 93.12 77 ARG A O 1
ATOM 614 N N . GLY A 1 78 ? 18.870 -2.378 -13.790 1.00 94.06 78 GLY A N 1
ATOM 615 C CA . GLY A 1 78 ? 19.468 -1.460 -12.818 1.00 94.06 78 GLY A CA 1
ATOM 616 C C . GLY A 1 78 ? 18.836 -1.639 -11.439 1.00 94.06 78 GLY A C 1
ATOM 617 O O . GLY A 1 78 ? 18.720 -2.766 -10.970 1.00 94.06 78 GLY A O 1
ATOM 618 N N . PHE A 1 79 ? 18.416 -0.539 -10.809 1.00 95.00 79 PHE A N 1
ATOM 619 C CA . PHE A 1 79 ? 17.885 -0.561 -9.444 1.00 95.00 79 PHE A CA 1
ATOM 620 C C . PHE A 1 79 ? 16.593 -1.381 -9.288 1.00 95.00 79 PHE A C 1
ATOM 622 O O . PHE A 1 79 ? 16.373 -1.946 -8.224 1.00 95.00 79 PHE A O 1
ATOM 629 N N . GLU A 1 80 ? 15.758 -1.518 -10.327 1.00 96.44 80 GLU A N 1
ATOM 630 C CA . GLU A 1 80 ? 14.494 -2.271 -10.219 1.00 96.44 80 GLU A CA 1
ATOM 631 C C . GLU A 1 80 ? 14.702 -3.766 -9.909 1.00 96.44 80 GLU A C 1
ATOM 633 O O . GLU A 1 80 ? 13.933 -4.343 -9.146 1.00 96.44 80 GLU A O 1
ATOM 638 N N . ARG A 1 81 ? 15.810 -4.364 -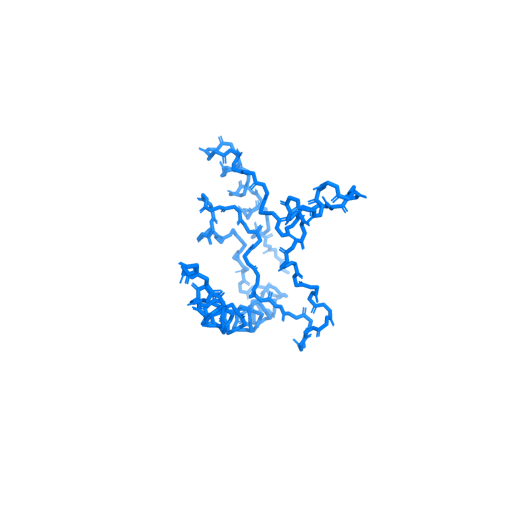10.366 1.00 95.00 81 ARG A N 1
ATOM 639 C CA . ARG A 1 81 ? 16.236 -5.730 -10.003 1.00 95.00 81 ARG A CA 1
ATOM 640 C C . ARG A 1 81 ? 16.566 -5.870 -8.514 1.00 95.00 81 ARG A C 1
ATOM 642 O O . ARG A 1 81 ? 16.391 -6.934 -7.922 1.00 95.00 81 ARG A O 1
ATOM 649 N N . ASP A 1 82 ? 17.109 -4.815 -7.919 1.00 95.88 82 ASP A N 1
ATOM 650 C CA . ASP A 1 82 ? 17.520 -4.794 -6.514 1.00 95.88 82 ASP A CA 1
ATOM 651 C C . ASP A 1 82 ? 16.327 -4.429 -5.610 1.00 95.88 82 ASP A C 1
ATOM 653 O O . ASP A 1 82 ? 16.194 -4.964 -4.510 1.00 95.88 82 ASP A O 1
ATOM 657 N N . LEU A 1 83 ? 15.393 -3.628 -6.135 1.00 96.12 83 LEU A N 1
ATOM 658 C CA . LEU A 1 83 ? 14.068 -3.383 -5.569 1.00 96.12 83 LEU A CA 1
ATOM 659 C C . LEU A 1 83 ? 13.179 -4.637 -5.587 1.00 96.12 83 LEU A C 1
ATOM 661 O O . LEU A 1 83 ? 12.505 -4.876 -4.591 1.00 96.12 83 LEU A O 1
ATOM 665 N N . GLN A 1 84 ? 13.211 -5.463 -6.642 1.00 96.38 84 GLN A N 1
ATOM 666 C CA . GLN A 1 84 ? 12.482 -6.741 -6.692 1.00 96.38 84 GLN A CA 1
ATOM 667 C C . GLN A 1 84 ? 12.850 -7.624 -5.496 1.00 96.38 84 GLN A C 1
ATOM 669 O O . GLN A 1 84 ? 11.974 -7.960 -4.711 1.00 96.38 84 GLN A O 1
ATOM 674 N N . ARG A 1 85 ? 14.150 -7.867 -5.260 1.00 96.06 85 ARG A N 1
ATOM 675 C CA . ARG A 1 85 ? 14.612 -8.665 -4.105 1.00 96.06 85 ARG A CA 1
ATOM 676 C C . ARG A 1 85 ? 14.164 -8.094 -2.756 1.00 96.06 85 ARG A C 1
ATOM 678 O O . ARG A 1 85 ? 13.956 -8.848 -1.810 1.00 96.06 85 ARG A O 1
ATOM 685 N N . ARG A 1 86 ? 14.013 -6.767 -2.650 1.00 95.50 86 ARG A N 1
ATOM 686 C CA . ARG A 1 86 ? 13.457 -6.121 -1.452 1.00 95.50 86 ARG A CA 1
ATOM 687 C C . ARG A 1 86 ? 11.947 -6.337 -1.336 1.00 95.50 86 ARG A C 1
ATOM 689 O O . ARG A 1 86 ? 11.478 -6.574 -0.230 1.00 95.50 86 ARG A O 1
ATOM 696 N N . LEU A 1 87 ? 11.200 -6.264 -2.436 1.00 95.75 87 LEU A N 1
ATOM 697 C CA . LEU A 1 87 ? 9.763 -6.555 -2.457 1.00 95.75 87 LEU A CA 1
ATOM 698 C C . LEU A 1 87 ? 9.489 -8.024 -2.117 1.00 95.75 87 LEU A C 1
ATOM 700 O O . LEU A 1 87 ? 8.612 -8.279 -1.303 1.00 95.75 87 LEU A O 1
ATOM 704 N N . ASP A 1 88 ? 10.281 -8.963 -2.640 1.00 95.81 88 ASP A N 1
ATOM 705 C CA . ASP A 1 88 ? 10.168 -10.396 -2.330 1.00 95.81 88 ASP A CA 1
ATOM 706 C C . ASP A 1 88 ? 10.352 -10.661 -0.821 1.00 95.81 88 ASP A C 1
ATOM 708 O O . ASP A 1 88 ? 9.584 -11.401 -0.206 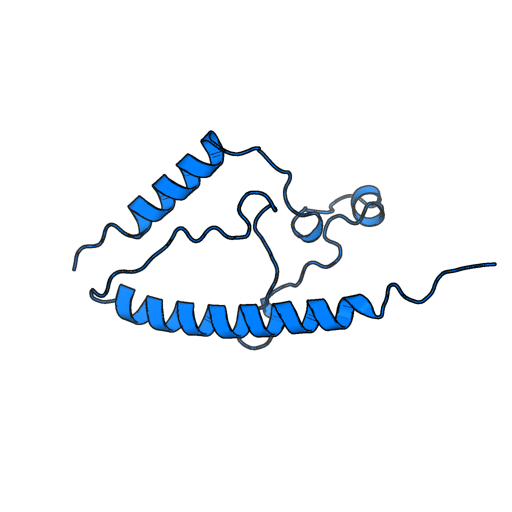1.00 95.81 88 ASP A O 1
ATOM 712 N N . ALA A 1 89 ? 11.340 -10.004 -0.199 1.00 95.25 89 ALA A N 1
ATOM 713 C CA . ALA A 1 89 ? 11.585 -10.094 1.240 1.00 95.25 89 ALA A CA 1
ATOM 714 C C . ALA A 1 89 ? 10.471 -9.439 2.082 1.00 95.25 89 ALA A C 1
ATOM 716 O O . ALA A 1 89 ? 10.087 -9.980 3.119 1.00 95.25 89 ALA A O 1
ATOM 717 N N . VAL A 1 90 ? 9.928 -8.298 1.638 1.00 94.81 90 VAL A N 1
ATOM 718 C CA . VAL A 1 90 ? 8.786 -7.635 2.296 1.00 94.81 90 VAL A CA 1
ATOM 719 C C . VAL A 1 90 ? 7.527 -8.498 2.200 1.00 94.81 90 VAL A C 1
ATOM 721 O O . VAL A 1 90 ? 6.854 -8.684 3.209 1.00 94.81 90 VAL A O 1
ATOM 724 N N . GLU A 1 91 ? 7.234 -9.068 1.029 1.00 93.81 91 GLU A N 1
ATOM 725 C CA . GLU A 1 91 ? 6.088 -9.956 0.797 1.00 93.81 91 GLU A CA 1
ATOM 726 C C . GLU A 1 91 ? 6.172 -11.211 1.681 1.00 93.81 91 GLU A C 1
ATOM 728 O O . GLU A 1 91 ? 5.169 -11.618 2.263 1.00 93.81 91 GLU A O 1
ATOM 733 N N . ALA A 1 92 ? 7.364 -11.791 1.865 1.00 94.75 92 ALA A N 1
ATOM 734 C CA . ALA A 1 92 ? 7.556 -12.938 2.755 1.00 94.75 92 ALA A CA 1
ATOM 735 C C . ALA A 1 92 ? 7.189 -12.620 4.221 1.00 94.75 92 ALA A C 1
ATOM 737 O O . ALA A 1 92 ? 6.422 -13.363 4.837 1.00 94.75 92 ALA A O 1
ATOM 738 N N . VAL A 1 93 ? 7.677 -11.497 4.767 1.00 94.50 93 VAL A N 1
ATOM 739 C CA . VAL A 1 93 ? 7.340 -11.051 6.137 1.00 94.50 93 VAL A CA 1
ATOM 740 C C . VAL A 1 93 ? 5.861 -10.668 6.243 1.00 94.50 93 VAL A C 1
ATOM 742 O O . VAL A 1 93 ? 5.186 -11.041 7.205 1.00 94.50 93 VAL A O 1
ATOM 745 N N . TYR A 1 94 ? 5.327 -9.981 5.232 1.00 93.12 94 TYR A N 1
ATOM 746 C CA . TYR A 1 94 ? 3.919 -9.599 5.135 1.00 93.12 94 TYR A CA 1
ATOM 747 C C . TYR A 1 94 ? 2.993 -10.824 5.174 1.00 93.12 94 TYR A C 1
ATOM 749 O O . TYR A 1 94 ? 2.064 -10.863 5.975 1.00 93.12 94 TYR A O 1
ATOM 757 N N . ARG A 1 95 ? 3.257 -11.866 4.374 1.00 92.81 95 ARG A N 1
ATOM 758 C CA . ARG A 1 95 ? 2.429 -13.087 4.355 1.00 92.81 95 ARG A CA 1
ATOM 759 C C . ARG A 1 95 ? 2.545 -13.892 5.647 1.00 92.81 95 ARG A C 1
ATOM 761 O O . ARG A 1 95 ? 1.524 -14.347 6.155 1.00 92.81 95 ARG A O 1
ATOM 768 N N . ALA A 1 96 ? 3.749 -14.019 6.209 1.00 93.00 96 ALA A N 1
ATOM 769 C CA . ALA A 1 96 ? 3.954 -14.709 7.483 1.00 93.00 96 ALA A CA 1
ATOM 770 C C . ALA A 1 96 ? 3.186 -14.032 8.635 1.00 93.00 96 ALA A C 1
ATOM 772 O O . ALA A 1 96 ? 2.478 -14.701 9.387 1.00 93.00 96 ALA A O 1
ATOM 773 N N . THR A 1 97 ? 3.270 -12.701 8.736 1.00 92.12 97 THR A N 1
ATOM 774 C CA . THR A 1 97 ? 2.564 -11.915 9.767 1.00 92.12 97 THR A CA 1
ATOM 775 C C . THR A 1 97 ? 1.063 -11.754 9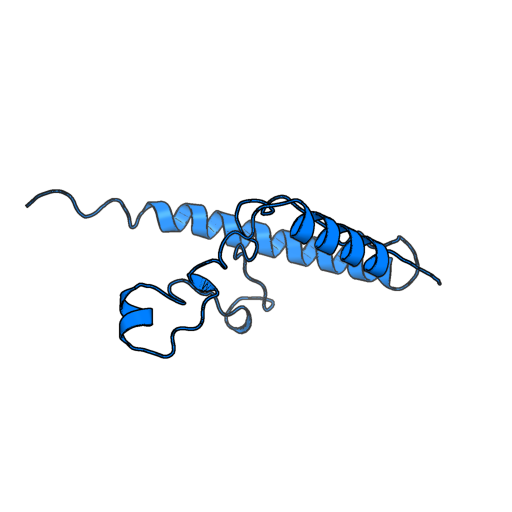.503 1.00 92.12 97 THR A C 1
ATOM 777 O O . THR A 1 97 ? 0.314 -11.484 10.439 1.00 92.12 97 THR A O 1
ATOM 780 N N . LEU A 1 98 ? 0.591 -11.961 8.268 1.00 88.88 98 LEU A N 1
ATOM 781 C CA . LEU A 1 98 ? -0.839 -12.002 7.958 1.00 88.88 98 LEU A CA 1
ATOM 782 C C . LEU A 1 98 ? -1.474 -13.298 8.471 1.00 88.88 98 LEU A C 1
ATOM 784 O O . LEU A 1 98 ? -2.399 -13.244 9.282 1.00 88.88 98 LEU A O 1
ATOM 788 N N . SER A 1 99 ? -0.948 -14.459 8.072 1.00 85.56 99 SER A N 1
ATOM 789 C CA . SER A 1 99 ? -1.578 -15.745 8.402 1.00 85.56 99 SER A CA 1
ATOM 790 C C . SER A 1 99 ? -1.347 -16.221 9.842 1.00 85.56 99 SER A C 1
ATOM 792 O O . SER A 1 99 ? -2.118 -17.046 10.343 1.00 85.56 99 SER A O 1
ATOM 794 N N . ALA A 1 100 ? -0.361 -15.658 10.550 1.00 80.44 100 ALA A N 1
ATOM 795 C CA . ALA A 1 100 ? -0.276 -15.770 12.007 1.00 80.44 100 ALA A CA 1
ATOM 796 C C . ALA A 1 100 ? -1.514 -15.148 12.688 1.00 80.44 100 ALA A C 1
ATOM 798 O O . ALA A 1 100 ? -2.189 -15.811 13.477 1.00 80.44 100 ALA A O 1
ATOM 799 N N . GLU A 1 101 ? -1.892 -13.924 12.307 1.00 74.00 101 GLU A N 1
ATOM 800 C CA . GLU A 1 101 ? -3.056 -13.235 12.880 1.00 74.00 101 GLU A CA 1
ATOM 801 C C . GLU A 1 101 ? -4.395 -13.837 12.426 1.00 74.00 101 GLU A C 1
ATOM 803 O O . GLU A 1 101 ? -5.326 -13.930 13.225 1.00 74.00 101 GLU A O 1
ATOM 808 N N . GLU A 1 102 ? -4.495 -14.349 11.192 1.00 72.75 102 GLU A N 1
ATOM 809 C CA . GLU A 1 102 ? -5.664 -15.132 10.739 1.00 72.75 102 GLU A CA 1
ATOM 810 C C . GLU A 1 102 ? -5.872 -16.434 11.534 1.00 72.75 102 GLU A C 1
ATOM 812 O O . GLU A 1 102 ? -6.952 -17.035 11.473 1.00 72.75 102 GLU A O 1
ATOM 817 N N . SER A 1 103 ? -4.835 -16.902 12.233 1.00 61.91 103 SER A N 1
ATOM 818 C CA . SER A 1 103 ? -4.883 -18.062 13.127 1.00 61.91 103 SER A CA 1
ATOM 819 C C . SER A 1 103 ? -5.193 -17.638 14.565 1.00 61.91 103 SER A C 1
ATOM 821 O O . SER A 1 103 ? -6.019 -18.277 15.214 1.00 61.91 103 SER A O 1
ATOM 823 N N . SER A 1 104 ? -4.602 -16.528 15.022 1.00 59.41 104 SER A N 1
ATOM 824 C CA . SER A 1 104 ? -4.851 -15.905 16.329 1.00 59.41 104 SER A CA 1
ATOM 825 C C . SER A 1 104 ? -6.313 -15.459 16.485 1.00 59.41 104 SER A C 1
ATOM 827 O O . SER A 1 104 ? -7.038 -15.967 17.335 1.00 59.41 104 SER A O 1
ATOM 829 N N . GLY A 1 105 ? -6.822 -14.618 15.576 1.00 52.38 105 GLY A N 1
ATOM 830 C CA . GLY A 1 105 ? -8.167 -14.025 15.659 1.00 52.38 105 GLY A CA 1
ATOM 831 C C . GLY A 1 105 ? -9.350 -15.003 15.565 1.00 52.38 105 GLY A C 1
ATOM 832 O O . GLY A 1 105 ? -10.501 -14.580 15.660 1.00 52.38 105 GLY A O 1
ATOM 833 N N . LYS A 1 106 ? -9.098 -16.306 15.385 1.00 46.28 106 LYS A N 1
ATOM 834 C CA . LYS A 1 106 ? -10.121 -17.364 15.440 1.00 46.28 106 LYS A CA 1
ATOM 835 C C . LYS A 1 106 ? -10.389 -17.881 16.861 1.00 46.28 106 LYS A C 1
ATOM 837 O O . LYS A 1 106 ? -11.417 -18.528 17.050 1.00 46.28 106 LYS A O 1
ATOM 842 N N . SER A 1 107 ? -9.535 -17.595 17.852 1.00 38.25 107 SER A N 1
ATOM 843 C CA . SER A 1 107 ? -9.798 -17.952 19.259 1.00 38.25 107 SER A CA 1
ATOM 844 C C . SER A 1 107 ? -10.819 -17.024 19.920 1.00 38.25 107 SER A C 1
ATOM 846 O O . SER A 1 107 ? -11.734 -17.489 20.598 1.00 38.25 107 SER A O 1
ATOM 848 N N . ASP A 1 108 ? -10.711 -15.718 19.672 1.00 40.19 108 ASP A N 1
ATOM 849 C CA . ASP A 1 108 ? -11.461 -14.676 20.394 1.00 40.19 108 ASP A CA 1
ATOM 850 C C . ASP A 1 108 ? -12.966 -14.643 20.078 1.00 40.19 108 ASP A C 1
ATOM 852 O O . ASP A 1 108 ? -13.731 -13.953 20.748 1.00 40.19 108 ASP A O 1
ATOM 856 N N . HIS A 1 109 ? -13.424 -15.407 19.082 1.00 36.84 109 HIS A N 1
ATOM 857 C CA . HIS A 1 109 ? -14.845 -15.546 18.739 1.00 36.84 109 HIS A CA 1
ATOM 858 C C . HIS A 1 109 ? -15.527 -16.779 19.363 1.00 36.84 109 HIS A C 1
ATOM 860 O O . HIS A 1 109 ? -16.670 -17.092 19.026 1.00 36.84 109 HIS A O 1
ATOM 866 N N . ALA A 1 110 ? -14.846 -17.487 20.272 1.00 38.44 110 ALA A N 1
ATOM 867 C CA . ALA A 1 110 ? -15.363 -18.696 20.917 1.00 38.44 110 ALA A CA 1
ATOM 868 C C . ALA A 1 110 ? -16.098 -18.459 22.255 1.00 38.44 110 ALA A C 1
ATOM 870 O O . ALA A 1 110 ? -16.726 -19.392 22.755 1.00 38.44 110 ALA A O 1
ATOM 871 N N . ILE A 1 111 ? -16.035 -17.253 22.843 1.00 43.53 111 ILE A N 1
ATOM 872 C CA . ILE A 1 111 ? -16.542 -16.973 24.204 1.00 43.53 111 ILE A CA 1
ATOM 873 C C . ILE A 1 111 ? -17.492 -15.759 24.244 1.00 43.53 111 ILE A C 1
ATOM 875 O O . ILE A 1 111 ? -17.211 -14.750 24.880 1.00 43.53 111 ILE A O 1
ATOM 879 N N . ASP A 1 112 ? -18.654 -15.893 23.601 1.00 42.44 112 ASP A N 1
ATOM 880 C CA . ASP A 1 112 ? -19.934 -15.505 24.221 1.00 42.44 112 ASP A CA 1
ATOM 881 C C . ASP A 1 112 ? -21.094 -16.289 23.581 1.00 42.44 112 ASP A C 1
ATOM 883 O O . ASP A 1 112 ? -21.453 -16.078 22.420 1.00 42.44 112 ASP A O 1
ATOM 887 N N . ARG A 1 113 ? -21.676 -17.221 24.345 1.00 37.34 113 ARG A N 1
ATOM 888 C CA . ARG A 1 113 ? -22.994 -17.813 24.078 1.00 37.34 113 ARG A CA 1
ATOM 889 C C . ARG A 1 113 ? -23.665 -18.205 25.395 1.00 37.34 113 ARG A C 1
ATOM 891 O O . ARG A 1 113 ? -23.237 -19.177 26.006 1.00 37.34 113 ARG A O 1
ATOM 898 N N . HIS A 1 114 ? -24.776 -17.530 25.710 1.00 37.81 114 HIS A N 1
ATOM 899 C CA . HIS A 1 114 ? -25.778 -17.890 26.736 1.00 37.81 114 HIS A CA 1
ATOM 900 C C . HIS A 1 114 ? -25.231 -17.873 28.181 1.00 37.81 114 HIS A C 1
ATOM 902 O O . HIS A 1 114 ? -24.487 -18.755 28.593 1.00 37.81 114 HIS A O 1
ATOM 908 N N . ARG A 1 115 ? -25.480 -16.836 28.992 1.00 35.91 115 ARG A N 1
ATOM 909 C CA . ARG A 1 115 ? -26.787 -16.467 29.585 1.00 35.91 115 ARG A CA 1
ATOM 910 C C . ARG A 1 115 ? -27.674 -17.655 29.954 1.00 35.91 115 ARG A C 1
ATOM 912 O O . ARG A 1 115 ? -28.225 -18.256 29.010 1.00 35.91 115 ARG A O 1
#

Solvent-accessible surface area (backbone atoms only — not comparable to full-atom values): 7058 Å² total; per-residue (Å²): 130,89,83,59,38,66,60,54,16,51,48,55,54,47,52,49,66,74,72,48,80,89,65,68,78,51,50,36,77,36,84,46,91,48,70,66,38,44,74,74,39,27,33,52,86,54,75,67,33,80,84,34,76,95,51,51,60,31,67,89,84,58,40,79,95,51,62,85,68,79,56,75,57,68,51,86,55,66,67,34,42,59,47,43,58,51,49,56,55,50,50,52,50,24,52,55,46,31,56,51,46,68,55,54,69,62,60,80,76,73,80,84,80,80,135

pLDDT: mean 86.89, std 16.1, range [35.91, 98.12]

Mean predicted aligned error: 7.08 Å

Sequence (115 aa):
PKSNAVYRAYGAALDDVEATRNDPVPLHLRNAPTELMRAEGYGKGYRYAHDFEGGIVGQENRPPNVATHHYYRPSDRGFERDLQRRLDAVEAVYRATLSAEESSGKSDHAIDRHR